Protein AF-A0A3D5DJJ3-F1 (afdb_monomer)

pLDDT: mean 70.15, std 22.78, range [29.28, 95.25]

Foldseek 3Di:
DDPPVPVVVVQVVQVVQLKHWDKDDDVPPGIFIDIGGDPDGPDHDPDDPDARDPVRCVVNVCVPPDDDDDDDDDDDDDDDPPDPDDDDDPDPPPDDDDDDDD

Sequence (102 aa):
GGTGLGLAIALEDARLHRGWLQAWGERGKGSVFRLTLPRTVGQELAGSPLPLGPDEVEIAAGGDEAAGPDGAGRAGAGQYAGAAGAPALPGAGSGMQGGHDG

Secondary structure (DSSP, 8-state):
---SHHHHHHHHHHHHTT-EEEEEEETTTEEEEEEE--SSTTPPP---SS-SSHHHHHHHHTTSS--------------------PPPPPP-----------

Radius of gyration: 20.25 Å; Cα contacts (8 Å, |Δi|>4): 70; chains: 1; bounding box: 67×51×41 Å

Mean predicted aligned error: 16.01 Å

Structure (mmCIF, N/CA/C/O backbone):
data_AF-A0A3D5DJJ3-F1
#
_entry.id   AF-A0A3D5DJJ3-F1
#
loop_
_atom_site.group_PDB
_atom_site.id
_atom_site.type_symbol
_atom_site.label_atom_id
_atom_site.label_alt_id
_atom_site.label_comp_id
_atom_site.label_asym_id
_atom_site.label_entity_id
_atom_site.label_seq_id
_atom_site.pdbx_PDB_ins_code
_atom_site.Cartn_x
_atom_site.Cartn_y
_atom_site.Cartn_z
_atom_site.occupancy
_atom_site.B_iso_or_equiv
_atom_site.auth_seq_id
_atom_site.auth_comp_id
_atom_site.auth_asym_id
_atom_site.auth_atom_id
_atom_site.pdbx_PDB_model_num
ATOM 1 N N . GLY A 1 1 ? 20.062 -5.126 -2.957 1.00 48.72 1 GLY A N 1
ATOM 2 C CA . GLY A 1 1 ? 18.685 -5.340 -3.436 1.00 48.72 1 GLY A CA 1
ATOM 3 C C . GLY A 1 1 ? 17.802 -5.503 -2.222 1.00 48.72 1 GLY A C 1
ATOM 4 O O . GLY A 1 1 ? 18.212 -6.226 -1.325 1.00 48.72 1 GLY A O 1
ATOM 5 N N . GLY A 1 2 ? 16.682 -4.784 -2.130 1.00 72.81 2 GLY A N 1
ATOM 6 C CA . GLY A 1 2 ? 15.785 -4.895 -0.978 1.00 72.81 2 GLY A CA 1
ATOM 7 C C . GLY A 1 2 ? 15.277 -6.328 -0.805 1.00 72.81 2 GLY A C 1
ATOM 8 O O . GLY A 1 2 ? 14.999 -7.009 -1.785 1.00 72.81 2 GLY A O 1
ATOM 9 N N . THR A 1 3 ? 15.149 -6.779 0.437 1.00 81.31 3 THR A N 1
ATOM 10 C CA . THR A 1 3 ? 14.725 -8.140 0.812 1.00 81.31 3 THR A CA 1
ATOM 11 C C . THR A 1 3 ? 13.254 -8.445 0.502 1.00 81.31 3 THR A C 1
ATOM 13 O O . THR A 1 3 ? 12.768 -9.518 0.835 1.00 81.31 3 THR A O 1
ATOM 16 N N . GLY A 1 4 ? 12.514 -7.494 -0.080 1.00 81.81 4 GLY A N 1
ATOM 17 C CA . GLY A 1 4 ? 11.072 -7.606 -0.312 1.00 81.81 4 GLY A CA 1
ATOM 18 C C . GLY A 1 4 ? 10.212 -7.458 0.950 1.00 81.81 4 GLY A C 1
ATOM 19 O O . GLY A 1 4 ? 8.991 -7.469 0.851 1.00 81.81 4 GLY A O 1
ATOM 20 N N . LEU A 1 5 ? 10.820 -7.263 2.127 1.00 89.81 5 LEU A N 1
ATOM 21 C CA . LEU A 1 5 ? 10.098 -7.202 3.403 1.00 89.81 5 LEU A CA 1
ATOM 22 C C . LEU A 1 5 ? 9.235 -5.946 3.567 1.00 89.81 5 LEU A C 1
ATOM 24 O O . LEU A 1 5 ? 8.196 -6.012 4.211 1.00 89.81 5 LEU A O 1
ATOM 28 N N . GLY A 1 6 ? 9.629 -4.812 2.981 1.00 90.12 6 GLY A N 1
ATOM 29 C CA . GLY A 1 6 ? 8.952 -3.531 3.222 1.00 90.12 6 GLY A CA 1
ATOM 30 C C . GLY A 1 6 ? 7.461 -3.543 2.872 1.00 90.12 6 GLY A C 1
ATOM 31 O O . GLY A 1 6 ? 6.650 -3.026 3.634 1.00 90.12 6 GLY A O 1
ATOM 32 N N . LEU A 1 7 ? 7.084 -4.191 1.765 1.00 91.62 7 LEU A N 1
ATOM 33 C CA . LEU A 1 7 ? 5.678 -4.287 1.369 1.00 91.62 7 LEU A CA 1
ATOM 34 C C . LEU A 1 7 ? 4.896 -5.267 2.254 1.00 91.62 7 LEU A C 1
ATOM 36 O O . LEU A 1 7 ? 3.732 -5.023 2.556 1.00 91.62 7 LEU A O 1
ATOM 40 N N . ALA A 1 8 ? 5.537 -6.353 2.691 1.00 90.56 8 ALA A N 1
ATOM 41 C CA . ALA A 1 8 ? 4.918 -7.325 3.586 1.00 90.56 8 ALA A CA 1
ATOM 42 C C . ALA A 1 8 ? 4.627 -6.718 4.968 1.00 90.56 8 ALA A C 1
ATOM 44 O O . ALA A 1 8 ? 3.554 -6.954 5.514 1.00 90.56 8 ALA A O 1
ATOM 45 N N . ILE A 1 9 ? 5.540 -5.893 5.491 1.00 92.75 9 ILE A N 1
ATOM 46 C CA . ILE A 1 9 ? 5.344 -5.157 6.751 1.00 92.75 9 ILE A CA 1
ATOM 47 C C . ILE A 1 9 ? 4.191 -4.160 6.602 1.00 92.75 9 ILE A C 1
ATOM 49 O O . ILE A 1 9 ? 3.248 -4.196 7.382 1.00 92.75 9 ILE A O 1
ATOM 53 N N . ALA A 1 10 ? 4.205 -3.340 5.546 1.00 93.44 10 ALA A N 1
ATOM 54 C CA . ALA A 1 10 ? 3.149 -2.356 5.308 1.00 93.44 10 ALA A CA 1
ATOM 55 C C . ALA A 1 10 ? 1.756 -2.996 5.136 1.00 93.44 10 ALA A C 1
ATOM 57 O O . ALA A 1 10 ? 0.747 -2.417 5.541 1.00 93.44 10 ALA A O 1
ATOM 58 N N . LEU A 1 11 ? 1.688 -4.191 4.538 1.00 93.00 11 LEU A N 1
ATOM 59 C CA . LEU A 1 11 ? 0.444 -4.948 4.412 1.00 93.00 11 LEU A CA 1
ATOM 60 C C . LEU A 1 11 ? -0.077 -5.415 5.775 1.00 93.00 11 LEU A C 1
ATOM 62 O O . LEU A 1 11 ? -1.284 -5.359 6.015 1.00 93.00 11 LEU A O 1
ATOM 66 N N . GLU A 1 12 ? 0.810 -5.881 6.650 1.00 95.25 12 GLU A N 1
ATOM 67 C CA . GLU A 1 12 ? 0.428 -6.331 7.987 1.00 95.25 12 GLU A CA 1
ATOM 68 C C . GLU A 1 12 ? -0.039 -5.165 8.859 1.00 95.25 12 GLU A C 1
ATOM 70 O O . GLU A 1 12 ? -1.103 -5.249 9.474 1.00 95.25 12 GLU A O 1
ATOM 75 N N . ASP A 1 13 ? 0.672 -4.037 8.814 1.00 94.12 13 ASP A N 1
ATOM 76 C CA . ASP A 1 13 ? 0.270 -2.813 9.508 1.00 94.12 13 ASP A CA 1
ATOM 77 C C . ASP A 1 13 ? -1.134 -2.374 9.063 1.00 94.12 13 ASP A C 1
ATOM 79 O O . ASP A 1 13 ? -2.013 -2.126 9.891 1.00 94.12 13 ASP A O 1
ATOM 83 N N . ALA A 1 14 ? -1.401 -2.364 7.751 1.00 94.19 14 ALA A N 1
ATOM 84 C CA . ALA A 1 14 ? -2.726 -2.037 7.228 1.00 94.19 14 ALA A CA 1
ATOM 85 C C . ALA A 1 14 ? -3.812 -2.974 7.787 1.00 94.19 14 ALA A C 1
ATOM 87 O O . ALA A 1 14 ? -4.860 -2.501 8.229 1.00 94.19 14 ALA A O 1
ATOM 88 N N . ARG A 1 15 ? -3.557 -4.288 7.836 1.00 91.56 15 ARG A N 1
ATOM 89 C CA . ARG A 1 15 ? -4.510 -5.284 8.360 1.00 91.56 15 ARG A CA 1
ATOM 90 C C . ARG A 1 15 ? -4.795 -5.105 9.845 1.00 91.56 15 ARG A C 1
ATOM 92 O O . ARG A 1 15 ? -5.962 -5.172 10.240 1.00 91.56 15 ARG A O 1
ATOM 99 N N . LEU A 1 16 ? -3.767 -4.841 10.653 1.00 94.12 16 LEU A N 1
ATOM 100 C CA . LEU A 1 16 ? -3.924 -4.549 12.083 1.00 94.12 16 LEU A CA 1
ATOM 101 C C . LEU A 1 16 ? -4.846 -3.344 12.309 1.00 94.12 16 LEU A C 1
ATOM 103 O O . LEU A 1 16 ? -5.646 -3.334 13.245 1.00 94.12 16 LEU A O 1
ATOM 107 N N . HIS A 1 17 ? -4.811 -2.371 11.399 1.00 93.25 17 HIS A N 1
ATOM 108 C CA . HIS A 1 17 ? -5.676 -1.193 11.418 1.00 93.25 17 HIS A CA 1
ATOM 109 C C . HIS A 1 17 ? -7.051 -1.384 10.754 1.00 93.25 17 HIS A C 1
ATOM 111 O O . HIS A 1 17 ? -7.774 -0.403 10.583 1.00 93.25 17 HIS A O 1
ATOM 117 N N . ARG A 1 18 ? -7.446 -2.618 10.397 1.00 92.94 18 ARG A N 1
ATOM 118 C CA . ARG A 1 18 ? -8.672 -2.918 9.618 1.00 92.94 18 ARG A CA 1
ATOM 119 C C . ARG A 1 18 ? -8.700 -2.235 8.244 1.00 92.94 18 ARG A C 1
ATOM 121 O O . ARG A 1 18 ? -9.761 -2.002 7.673 1.00 92.94 18 ARG A O 1
ATOM 128 N N . GLY A 1 19 ? -7.522 -1.916 7.728 1.00 94.00 19 GLY A N 1
ATOM 129 C CA . GLY A 1 19 ? -7.297 -1.325 6.424 1.00 94.00 19 GLY A CA 1
ATOM 130 C C . GLY A 1 19 ? -6.861 -2.332 5.369 1.00 94.00 19 GLY A C 1
ATOM 131 O O . GLY A 1 19 ? -6.610 -3.506 5.648 1.00 94.00 19 GLY A O 1
ATOM 132 N N . TRP A 1 20 ? -6.738 -1.842 4.139 1.00 93.00 20 TRP A N 1
ATOM 133 C CA . TRP A 1 20 ? -6.310 -2.610 2.972 1.00 93.00 20 TRP A CA 1
ATOM 134 C C . TRP A 1 20 ? -5.124 -1.933 2.294 1.00 93.00 20 TRP A C 1
ATOM 136 O O . TRP A 1 20 ? -5.127 -0.716 2.112 1.00 93.00 20 TRP A O 1
ATOM 146 N N . LEU A 1 21 ? -4.148 -2.730 1.861 1.00 94.75 21 LEU A N 1
ATO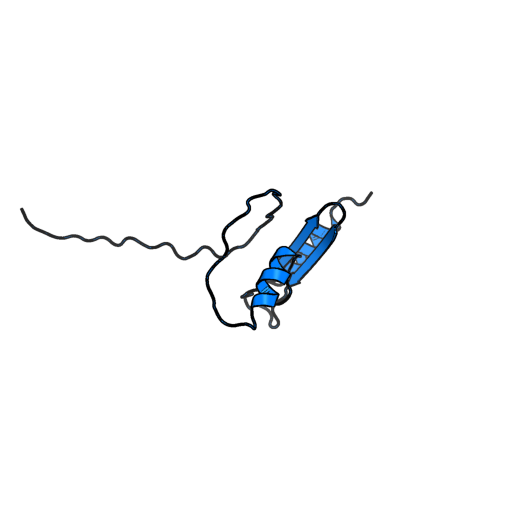M 147 C CA . LEU A 1 21 ? -3.071 -2.298 0.977 1.00 94.75 21 LEU A CA 1
ATOM 148 C C . LEU A 1 21 ? -3.139 -3.114 -0.312 1.00 94.75 21 LEU A C 1
ATOM 150 O O . LEU A 1 21 ? -3.084 -4.342 -0.281 1.00 94.75 21 LEU A O 1
ATOM 154 N N . GLN A 1 22 ? -3.271 -2.426 -1.439 1.00 92.88 22 GLN A N 1
ATOM 155 C CA . GLN A 1 22 ? -3.387 -3.023 -2.765 1.00 92.88 22 GLN A CA 1
ATOM 156 C C . GLN A 1 22 ? -2.290 -2.488 -3.675 1.00 92.88 22 GLN A C 1
ATOM 158 O O . GLN A 1 22 ? -1.803 -1.372 -3.487 1.00 92.88 22 GLN A O 1
ATOM 163 N N . ALA A 1 23 ? -1.916 -3.286 -4.668 1.00 92.44 23 ALA A N 1
ATOM 164 C CA . ALA A 1 23 ? -0.899 -2.929 -5.638 1.00 92.44 23 ALA A CA 1
ATOM 165 C C . ALA A 1 23 ? -1.378 -3.267 -7.048 1.00 92.44 23 ALA A C 1
ATOM 167 O O . ALA A 1 23 ? -1.968 -4.323 -7.275 1.00 92.44 23 ALA A O 1
ATOM 168 N N . TRP A 1 24 ? -1.077 -2.380 -7.985 1.00 93.06 24 TRP A N 1
ATOM 169 C CA . TRP A 1 24 ? -1.197 -2.603 -9.418 1.00 93.06 24 TRP A CA 1
ATOM 170 C C . TRP A 1 24 ? 0.125 -2.231 -10.076 1.00 93.06 24 TRP A C 1
ATOM 172 O O . TRP A 1 24 ? 0.858 -1.364 -9.596 1.00 93.06 24 TRP A O 1
ATOM 182 N N . GLY A 1 25 ? 0.455 -2.885 -11.179 1.00 91.75 25 GLY A N 1
ATOM 183 C CA . GLY A 1 25 ? 1.622 -2.512 -11.953 1.00 91.75 25 GLY A CA 1
ATOM 184 C C . GLY A 1 25 ? 1.650 -3.196 -13.301 1.00 91.75 25 GLY A C 1
ATOM 185 O O . GLY A 1 25 ? 1.225 -4.339 -13.449 1.00 91.75 25 GLY A O 1
ATOM 186 N N . GLU A 1 26 ? 2.209 -2.489 -14.271 1.00 92.69 26 GLU A N 1
ATOM 187 C CA . GLU A 1 26 ? 2.397 -2.984 -15.624 1.00 92.69 26 GLU A CA 1
ATOM 188 C C . GLU A 1 26 ? 3.750 -2.500 -16.149 1.00 92.69 26 GLU A C 1
ATOM 190 O O . GLU A 1 26 ? 4.176 -1.358 -15.925 1.00 92.69 26 GLU A O 1
ATOM 195 N N . ARG A 1 27 ? 4.462 -3.383 -16.857 1.00 93.00 27 ARG A N 1
ATOM 196 C CA . ARG A 1 27 ? 5.755 -3.036 -17.452 1.00 93.00 27 ARG A CA 1
ATOM 197 C C . ARG A 1 27 ? 5.589 -1.853 -18.402 1.00 93.00 27 ARG A C 1
ATOM 199 O O . ARG A 1 27 ? 4.739 -1.872 -19.279 1.00 93.00 27 ARG A O 1
ATOM 206 N N . GLY A 1 28 ? 6.421 -0.830 -18.230 1.00 93.00 28 GLY A N 1
ATOM 207 C CA . GLY A 1 28 ? 6.360 0.389 -19.038 1.00 93.00 28 GLY A CA 1
ATOM 208 C C . GLY A 1 28 ? 5.290 1.404 -18.613 1.00 93.00 28 GLY A C 1
ATOM 209 O O . GLY A 1 28 ? 5.379 2.542 -19.055 1.00 93.00 28 GLY A O 1
ATOM 210 N N . LYS A 1 29 ? 4.344 1.050 -17.725 1.00 90.56 29 LYS A N 1
ATOM 211 C CA . LYS A 1 29 ? 3.354 1.990 -17.152 1.00 90.56 29 LYS A CA 1
ATOM 212 C C . LYS A 1 29 ? 3.600 2.320 -15.677 1.00 90.56 29 LYS A C 1
ATOM 214 O O . LYS A 1 29 ? 3.059 3.294 -15.168 1.00 90.56 29 LYS A O 1
ATOM 219 N N . GLY A 1 30 ? 4.441 1.537 -15.002 1.00 93.31 30 GLY A N 1
ATOM 220 C CA . GLY A 1 30 ? 4.844 1.778 -13.619 1.00 93.31 30 GLY A CA 1
ATOM 221 C C . GLY A 1 30 ? 4.069 0.92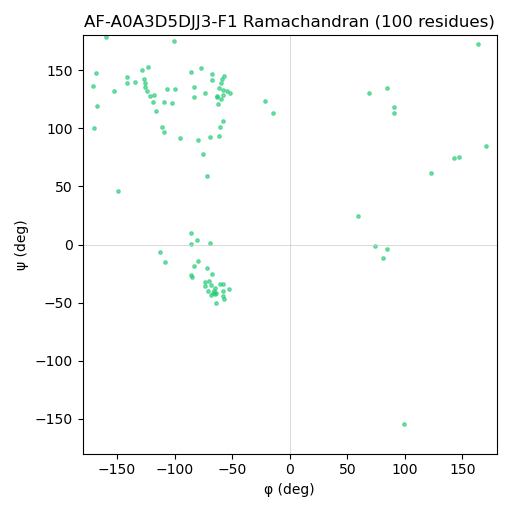7 -12.620 1.00 93.31 30 GLY A C 1
ATOM 222 O O . GLY A 1 30 ? 3.625 -0.179 -12.929 1.00 93.31 30 GLY A O 1
ATOM 223 N N . SER A 1 31 ? 3.973 1.410 -11.384 1.00 92.69 31 SER A N 1
ATOM 224 C CA . SER A 1 31 ? 3.292 0.719 -10.288 1.00 92.69 31 SER A CA 1
ATOM 225 C C . SER A 1 31 ? 2.539 1.719 -9.421 1.00 92.69 31 SER A C 1
ATOM 227 O O . SER A 1 31 ? 3.014 2.831 -9.201 1.00 92.69 31 SER A O 1
ATOM 229 N N . VAL A 1 32 ? 1.380 1.304 -8.920 1.00 93.75 32 VAL A N 1
ATOM 230 C CA . VAL A 1 32 ? 0.499 2.077 -8.045 1.00 93.75 32 VAL A CA 1
ATOM 231 C C . VAL A 1 32 ? 0.236 1.257 -6.789 1.00 93.75 32 VAL A C 1
ATOM 233 O O . VAL A 1 32 ? -0.040 0.061 -6.866 1.00 93.75 32 VAL A O 1
ATOM 236 N N . PHE A 1 33 ? 0.311 1.906 -5.629 1.00 93.19 33 PHE A N 1
ATOM 237 C CA . PHE A 1 33 ? -0.024 1.310 -4.339 1.00 93.19 33 PHE A CA 1
ATOM 238 C C . PHE A 1 33 ? -1.146 2.121 -3.695 1.00 93.19 33 PHE A C 1
ATOM 240 O O . PHE A 1 33 ? -1.035 3.340 -3.571 1.00 93.19 33 PHE A O 1
ATOM 247 N N . ARG A 1 34 ? -2.218 1.446 -3.277 1.00 94.88 34 ARG A 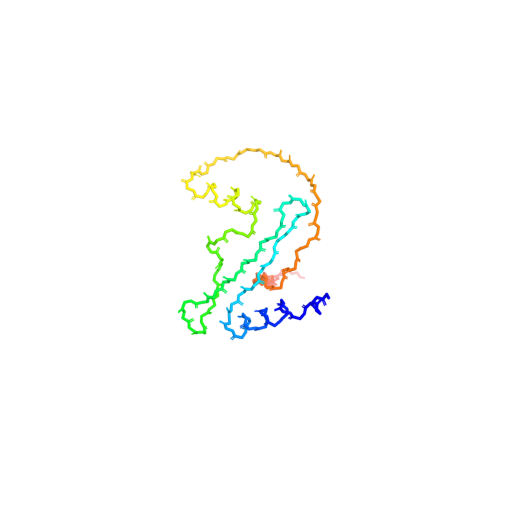N 1
ATOM 248 C CA . ARG A 1 34 ? -3.396 2.059 -2.651 1.00 94.88 34 ARG A CA 1
ATOM 249 C C . ARG A 1 34 ? -3.536 1.558 -1.222 1.00 94.88 34 ARG A C 1
ATOM 251 O O . ARG A 1 34 ? -3.797 0.376 -1.012 1.00 94.88 34 ARG A O 1
ATOM 258 N N . LEU A 1 35 ? -3.391 2.463 -0.258 1.00 94.62 35 LEU A N 1
ATOM 259 C CA . LEU A 1 35 ? -3.665 2.214 1.157 1.00 94.62 35 LEU A CA 1
ATOM 260 C C . LEU A 1 35 ? -5.019 2.829 1.520 1.00 94.62 35 LEU A C 1
ATOM 262 O O . LEU A 1 35 ? -5.216 4.031 1.365 1.00 94.62 35 LEU A O 1
ATOM 266 N N . THR A 1 36 ? -5.941 2.009 2.015 1.00 94.31 36 THR A N 1
ATOM 267 C CA . THR A 1 36 ? -7.255 2.449 2.500 1.00 94.31 36 THR A CA 1
ATOM 268 C C . THR A 1 36 ? -7.362 2.121 3.981 1.00 94.31 36 THR A C 1
ATOM 270 O O . THR A 1 36 ? -7.114 0.982 4.368 1.00 94.31 36 THR A O 1
ATOM 273 N N . LEU A 1 37 ? -7.726 3.105 4.805 1.00 93.50 37 L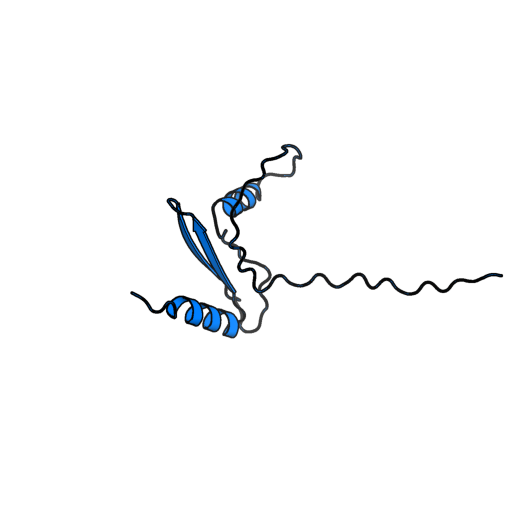EU A N 1
ATOM 274 C CA . LEU A 1 37 ? -7.888 2.950 6.251 1.00 93.50 37 LEU A CA 1
ATOM 275 C C . LEU A 1 37 ? -9.279 3.436 6.681 1.00 93.50 37 LEU A C 1
ATOM 277 O O . LEU A 1 37 ? -9.756 4.446 6.152 1.00 93.50 37 LEU A O 1
ATOM 281 N N . PRO A 1 38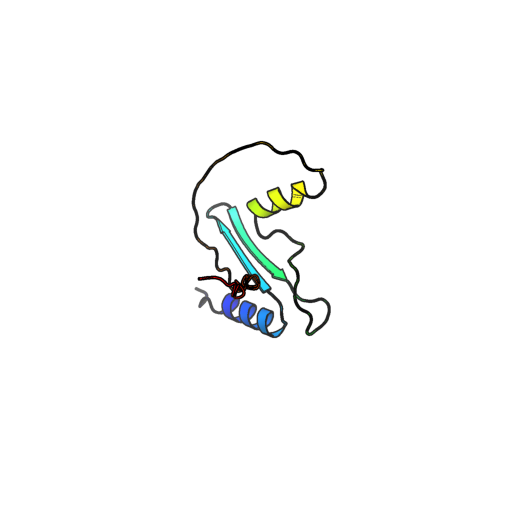 ? -9.931 2.767 7.647 1.00 92.56 38 PRO A N 1
ATOM 282 C CA . PRO A 1 38 ? -11.146 3.285 8.258 1.00 92.56 38 PRO A CA 1
ATOM 283 C C . PRO A 1 38 ? -10.889 4.639 8.922 1.00 92.56 38 PRO A C 1
ATOM 285 O O . PRO A 1 38 ? -9.888 4.831 9.611 1.00 92.56 38 PRO A O 1
ATOM 288 N N . ARG A 1 39 ? -11.829 5.577 8.771 1.00 92.12 39 ARG A N 1
ATOM 289 C CA . ARG A 1 39 ? -11.758 6.883 9.457 1.00 92.12 39 ARG A CA 1
ATOM 290 C C . ARG A 1 39 ? -11.917 6.753 10.974 1.00 92.12 39 ARG A C 1
ATOM 292 O O . ARG A 1 39 ? -11.443 7.609 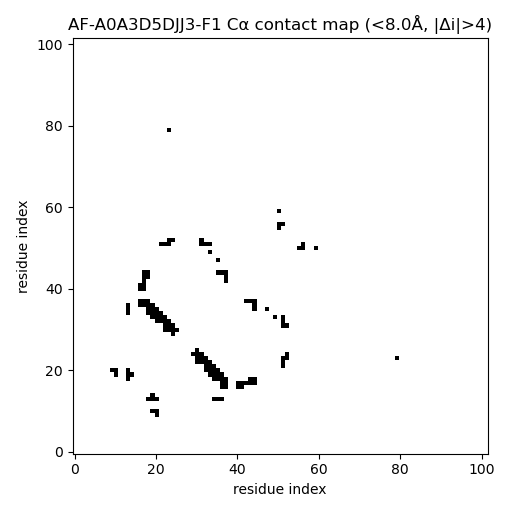11.715 1.00 92.12 39 ARG A O 1
ATOM 299 N N . THR A 1 40 ? -12.589 5.695 11.420 1.00 92.75 40 THR A N 1
ATOM 300 C CA . THR A 1 40 ? -12.828 5.381 12.828 1.00 92.75 40 THR A CA 1
ATOM 301 C C . THR A 1 40 ? -12.299 3.986 13.127 1.00 92.75 40 THR A C 1
ATOM 303 O O . THR A 1 40 ? -12.581 3.036 12.398 1.00 92.75 40 THR A O 1
ATOM 306 N N . VAL A 1 41 ? -11.537 3.864 14.214 1.00 88.38 41 VAL A N 1
ATOM 307 C CA . VAL A 1 41 ? -10.920 2.600 14.627 1.00 88.38 41 VAL A CA 1
ATOM 308 C C . VAL A 1 41 ? -11.987 1.528 14.839 1.00 88.38 41 VAL A C 1
ATOM 310 O O . VAL A 1 41 ? -12.996 1.763 15.498 1.00 88.38 41 VAL A O 1
ATOM 313 N N . GLY A 1 42 ? -11.739 0.341 14.287 1.00 83.50 42 GLY A N 1
ATOM 314 C CA . GLY A 1 42 ? -12.626 -0.813 14.425 1.00 83.50 42 GLY A CA 1
ATOM 315 C C . GLY A 1 42 ? -13.784 -0.855 13.429 1.00 83.50 42 GLY A C 1
ATOM 316 O O . GLY A 1 42 ? -14.502 -1.850 13.418 1.00 83.50 42 GLY A O 1
ATOM 317 N N . GLN A 1 43 ? -13.958 0.164 12.580 1.00 90.94 43 GLN A N 1
ATOM 318 C CA . GLN A 1 43 ? -14.911 0.085 11.474 1.00 90.94 43 GLN A CA 1
ATOM 319 C C . GLN A 1 43 ? -14.375 -0.741 10.306 1.00 90.94 43 GLN A C 1
ATOM 321 O O . GLN A 1 43 ? -13.168 -0.820 10.078 1.00 90.94 43 GLN A O 1
ATOM 326 N N . GLU A 1 44 ? -15.302 -1.343 9.567 1.00 88.12 44 GLU A N 1
ATOM 327 C CA . GLU A 1 44 ? -15.009 -2.071 8.339 1.00 88.12 44 GLU A CA 1
ATOM 328 C C . GLU A 1 44 ? -14.978 -1.119 7.138 1.00 88.12 44 GLU A C 1
ATOM 330 O O . GLU A 1 44 ? -15.684 -0.108 7.095 1.00 88.12 44 GLU A O 1
ATOM 335 N N . LEU A 1 45 ? -14.139 -1.438 6.158 1.00 88.19 45 LEU A N 1
ATOM 336 C CA . LEU A 1 45 ? -14.071 -0.710 4.901 1.00 88.19 45 LEU A CA 1
ATOM 337 C C . LEU A 1 45 ? -15.153 -1.200 3.936 1.00 88.19 45 LEU A C 1
ATOM 339 O O . LEU A 1 45 ? -15.220 -2.382 3.623 1.00 88.19 45 LEU A O 1
ATOM 343 N N . ALA A 1 46 ? -15.950 -0.271 3.406 1.00 85.75 46 ALA A N 1
ATOM 344 C CA . ALA A 1 46 ? -16.928 -0.562 2.355 1.00 85.75 46 ALA A CA 1
ATOM 345 C C . ALA A 1 46 ? -16.313 -0.572 0.942 1.00 85.75 46 ALA A C 1
ATOM 347 O O . ALA A 1 46 ? -16.905 -1.091 0.002 1.00 85.75 46 ALA A O 1
ATOM 348 N N . GLY A 1 47 ? -15.136 0.030 0.774 1.00 86.19 47 GLY A N 1
ATOM 349 C CA . GLY A 1 47 ? -14.513 0.251 -0.524 1.00 86.19 47 GLY A CA 1
ATOM 350 C C . GLY A 1 47 ? -13.409 1.296 -0.438 1.00 86.19 47 GLY A C 1
ATOM 351 O O . GLY A 1 47 ? -13.235 1.945 0.598 1.00 86.19 47 GLY A O 1
ATOM 352 N N . SER A 1 48 ? -12.670 1.470 -1.533 1.00 85.62 48 SER A N 1
ATOM 353 C CA . SER A 1 48 ? -11.718 2.570 -1.669 1.00 85.62 48 SER A CA 1
ATOM 354 C C . SER A 1 48 ? -12.267 3.627 -2.627 1.00 85.62 48 SER A C 1
ATOM 356 O O . SER A 1 48 ? -12.743 3.260 -3.698 1.00 85.62 48 SER A O 1
ATOM 358 N N . PRO A 1 49 ? -12.192 4.923 -2.283 1.00 84.88 49 PRO A N 1
ATOM 359 C CA . PRO A 1 49 ? -12.650 5.996 -3.162 1.00 84.88 49 PRO A CA 1
ATOM 360 C C . PRO A 1 49 ? -11.648 6.343 -4.273 1.00 84.88 49 PRO A C 1
ATOM 362 O O . PRO A 1 49 ? -11.994 7.069 -5.197 1.00 84.88 49 PRO A O 1
ATOM 365 N N . LEU A 1 50 ? -10.397 5.885 -4.172 1.00 86.62 50 LEU A N 1
ATOM 366 C CA . LEU A 1 50 ? -9.362 6.153 -5.169 1.00 86.62 50 LEU A CA 1
ATOM 367 C C . LEU A 1 50 ? -9.219 4.942 -6.080 1.00 86.62 50 LEU A C 1
ATOM 369 O O . LEU A 1 50 ? -9.095 3.851 -5.542 1.00 86.62 50 LEU A O 1
ATOM 373 N N . PRO A 1 51 ? -9.164 5.081 -7.406 1.00 87.94 51 PRO A N 1
ATOM 374 C CA . PRO A 1 51 ? -8.921 3.953 -8.300 1.00 87.94 51 PRO A CA 1
ATOM 375 C C . PRO A 1 51 ? -7.495 3.404 -8.128 1.00 87.94 51 PRO A C 1
ATOM 377 O O . PRO A 1 51 ? -6.559 4.147 -7.830 1.00 87.94 51 PRO A O 1
ATOM 380 N N . LEU A 1 52 ? -7.321 2.092 -8.290 1.00 88.31 52 LEU A N 1
ATOM 381 C CA . LEU A 1 52 ? -6.031 1.415 -8.140 1.00 88.31 52 LEU A CA 1
ATOM 382 C C . LEU A 1 52 ? -5.186 1.457 -9.421 1.00 88.31 52 LEU A C 1
ATOM 384 O O . LEU A 1 52 ? -3.961 1.408 -9.340 1.00 88.31 52 LEU A O 1
ATOM 388 N N . GLY A 1 53 ? -5.812 1.542 -10.595 1.00 88.38 53 GLY A N 1
ATOM 389 C CA . GLY A 1 53 ? -5.112 1.515 -11.877 1.00 88.38 53 GLY A CA 1
ATOM 390 C C . GLY A 1 53 ? -5.924 2.103 -13.035 1.00 88.38 53 GLY A C 1
ATOM 391 O O . GLY A 1 53 ? -7.068 2.512 -12.828 1.00 88.38 53 GLY A O 1
ATOM 392 N N . PRO A 1 54 ? -5.335 2.135 -14.246 1.00 78.75 54 PRO A N 1
ATOM 393 C CA . PRO A 1 54 ? -5.940 2.671 -15.468 1.00 78.75 54 PRO A CA 1
ATOM 394 C C . PRO A 1 54 ? -7.326 2.084 -15.773 1.00 78.75 54 PRO A C 1
ATOM 396 O O . PRO A 1 54 ? -8.232 2.801 -16.179 1.00 78.75 54 PRO A O 1
ATOM 399 N N . ASP A 1 55 ? -7.514 0.790 -15.522 1.00 77.94 55 ASP A N 1
ATOM 400 C CA . ASP A 1 55 ? -8.798 0.127 -15.760 1.00 77.94 55 ASP A CA 1
ATOM 401 C C . ASP A 1 55 ? -9.880 0.618 -14.783 1.00 77.94 55 ASP A C 1
ATOM 403 O O . ASP A 1 55 ? -11.039 0.756 -15.144 1.00 77.94 55 ASP A O 1
ATOM 407 N N . GLU A 1 56 ? -9.516 0.937 -13.537 1.00 77.50 56 GLU A N 1
ATOM 408 C CA . GLU A 1 56 ? -10.474 1.385 -12.518 1.00 77.50 56 GLU A CA 1
ATOM 409 C C . GLU A 1 56 ? -10.730 2.898 -12.594 1.00 77.50 56 GLU A C 1
ATOM 411 O O . GLU A 1 56 ? -11.819 3.333 -12.229 1.00 77.50 56 GLU A O 1
ATOM 416 N N . VAL A 1 57 ? -9.782 3.708 -13.101 1.00 72.81 57 VAL A N 1
ATOM 417 C CA . VAL A 1 57 ? -10.066 5.124 -13.429 1.00 72.81 57 VAL A CA 1
ATOM 418 C C . VAL A 1 57 ? -11.082 5.223 -14.561 1.00 72.81 57 VAL A C 1
ATOM 420 O O . VAL A 1 57 ? -11.931 6.101 -14.495 1.00 72.81 57 VAL A O 1
ATOM 423 N N . GLU A 1 58 ? -11.037 4.333 -15.558 1.00 66.25 58 GLU A N 1
ATOM 424 C CA . GLU A 1 58 ? -12.008 4.326 -16.661 1.00 66.25 58 GLU A CA 1
ATOM 425 C C . GLU A 1 58 ? -13.422 4.015 -16.144 1.00 66.25 58 GLU A C 1
ATOM 427 O O . GLU A 1 58 ? -14.376 4.711 -16.485 1.00 66.25 58 GLU A O 1
ATOM 432 N N . ILE A 1 59 ? -13.547 3.053 -15.222 1.00 61.41 59 ILE A N 1
ATOM 433 C CA . ILE A 1 59 ? -14.824 2.699 -14.582 1.00 61.41 59 ILE A CA 1
ATOM 434 C C . ILE A 1 59 ? -15.302 3.786 -13.602 1.00 61.41 59 ILE A C 1
ATOM 436 O O . ILE A 1 59 ? -16.493 4.085 -13.547 1.00 61.41 59 ILE A O 1
ATOM 440 N N . ALA A 1 60 ? -14.398 4.397 -12.828 1.00 60.12 60 ALA A N 1
ATOM 441 C CA . ALA A 1 60 ? -14.743 5.445 -11.864 1.00 60.12 60 ALA A CA 1
ATOM 442 C C . ALA A 1 60 ? -15.088 6.786 -12.536 1.00 60.12 60 ALA A C 1
ATOM 444 O O . ALA A 1 60 ? -15.931 7.523 -12.028 1.00 60.12 60 ALA A O 1
ATOM 445 N N . ALA A 1 61 ? -14.467 7.099 -13.679 1.00 56.03 61 ALA A N 1
ATOM 446 C CA . ALA A 1 61 ? -14.755 8.299 -14.464 1.00 56.03 61 ALA A CA 1
ATOM 447 C C . ALA A 1 61 ? -16.109 8.230 -15.190 1.00 56.03 61 ALA A C 1
ATOM 449 O O . ALA A 1 61 ? -16.666 9.272 -15.511 1.00 56.03 61 ALA A O 1
ATOM 450 N N . GLY A 1 62 ? -16.670 7.033 -15.395 1.00 51.19 62 GLY A N 1
ATOM 451 C CA . GLY A 1 62 ? -18.045 6.846 -15.877 1.00 51.19 62 GLY A CA 1
ATOM 452 C C . GLY A 1 62 ? -19.123 6.979 -14.791 1.00 51.19 62 GLY A C 1
ATOM 453 O O . GLY A 1 62 ? -20.292 6.735 -15.060 1.00 51.19 62 GLY A O 1
ATOM 454 N N . GLY A 1 63 ? -18.748 7.318 -13.551 1.00 45.41 63 GLY A N 1
ATOM 455 C CA . GLY A 1 63 ? -19.644 7.353 -12.390 1.00 45.41 63 GLY A CA 1
ATOM 456 C C . GLY A 1 63 ? -20.432 8.651 -12.177 1.00 45.41 63 GLY A C 1
ATOM 457 O O . GLY A 1 63 ? -21.186 8.718 -11.205 1.00 45.41 63 GLY A O 1
ATOM 458 N N . ASP A 1 64 ? -20.277 9.664 -13.038 1.00 51.88 64 ASP A N 1
ATOM 459 C CA . ASP A 1 64 ? -21.115 10.877 -13.030 1.00 51.88 64 ASP A CA 1
ATOM 460 C C . ASP A 1 64 ? -22.032 11.028 -14.262 1.00 51.88 64 ASP A C 1
ATOM 462 O O . ASP A 1 64 ? -22.937 11.861 -14.241 1.00 51.88 64 ASP A O 1
ATOM 466 N N . GLU A 1 65 ? -21.912 10.160 -15.274 1.00 43.31 65 GLU A N 1
ATOM 467 C CA . GLU A 1 65 ? -22.790 10.165 -16.450 1.00 43.31 65 GLU A CA 1
ATOM 468 C C . GLU A 1 65 ? -23.737 8.952 -16.443 1.00 43.31 65 GLU A C 1
ATOM 470 O O . GLU A 1 65 ? -23.338 7.794 -16.338 1.00 43.31 65 GLU A O 1
ATOM 475 N N . ALA A 1 66 ? -25.036 9.239 -16.490 1.00 40.78 66 ALA A N 1
ATOM 476 C CA . ALA A 1 66 ? -26.120 8.279 -16.367 1.00 40.78 66 ALA A CA 1
ATOM 477 C C . ALA A 1 66 ? -26.084 7.137 -17.406 1.00 40.78 66 ALA A C 1
ATOM 479 O O . ALA A 1 66 ? -25.787 7.336 -18.578 1.00 40.78 66 ALA A O 1
ATOM 480 N N . ALA A 1 67 ? -26.503 5.957 -16.941 1.00 47.25 67 ALA A N 1
ATOM 481 C CA . ALA A 1 67 ? -26.796 4.725 -17.674 1.00 47.25 67 ALA A CA 1
ATOM 482 C C . ALA A 1 67 ? -27.115 4.850 -19.186 1.00 47.25 67 ALA A C 1
ATOM 484 O O . ALA A 1 67 ? -28.135 5.423 -19.572 1.00 47.25 67 ALA A O 1
ATOM 485 N N . GLY A 1 68 ? -26.336 4.139 -20.009 1.00 30.20 68 GLY A N 1
ATOM 486 C CA . GLY A 1 68 ? -26.654 3.769 -21.395 1.00 30.20 68 GLY A CA 1
ATOM 487 C C . GLY A 1 68 ? -25.931 2.461 -21.785 1.00 30.20 68 GLY A C 1
ATOM 488 O O . GLY A 1 68 ? -24.749 2.347 -21.462 1.00 30.20 68 GLY A O 1
ATOM 489 N N . PRO A 1 69 ? -26.588 1.442 -22.387 1.00 54.03 69 PRO A N 1
ATOM 490 C CA . PRO A 1 69 ? -26.013 0.104 -22.520 1.00 54.03 69 PRO A CA 1
ATOM 491 C C . PRO A 1 69 ? -25.653 -0.269 -23.965 1.00 54.03 69 PRO A C 1
ATOM 493 O O . PRO A 1 69 ? -26.510 -0.767 -24.688 1.00 54.03 69 PRO A O 1
ATOM 496 N N . ASP A 1 70 ? -24.378 -0.188 -24.349 1.00 41.12 70 ASP A N 1
ATOM 497 C CA . ASP A 1 70 ? -23.862 -0.916 -25.516 1.00 41.12 70 ASP A CA 1
ATOM 498 C C . ASP A 1 70 ? -22.332 -0.843 -25.636 1.00 41.12 70 ASP A C 1
ATOM 500 O O . ASP A 1 70 ? -21.730 0.213 -25.485 1.00 41.12 70 ASP A O 1
ATOM 504 N N . GLY A 1 71 ? -21.692 -1.981 -25.942 1.00 31.66 71 GLY A N 1
ATOM 505 C CA . GLY A 1 71 ? -20.298 -1.989 -26.403 1.00 31.66 71 GLY A CA 1
ATOM 506 C C . GLY A 1 71 ? -19.463 -3.193 -25.983 1.00 31.66 71 GLY A C 1
ATOM 507 O O . GLY A 1 71 ? -18.613 -3.111 -25.108 1.00 31.66 71 GLY A O 1
ATOM 508 N N . ALA A 1 72 ? -19.691 -4.329 -26.632 1.00 38.88 72 ALA A N 1
ATOM 509 C CA . ALA A 1 72 ? -18.974 -5.576 -26.416 1.00 38.88 72 ALA A CA 1
ATOM 510 C C . ALA A 1 72 ? -17.457 -5.507 -26.712 1.00 38.88 72 ALA A C 1
ATOM 512 O O . ALA A 1 72 ? -17.042 -5.137 -27.806 1.00 38.88 72 ALA A O 1
ATOM 513 N N . GLY A 1 73 ? -16.672 -6.073 -25.789 1.00 34.47 73 GLY A N 1
ATOM 514 C CA . GLY A 1 73 ? -15.558 -6.970 -26.102 1.00 34.47 73 GLY A CA 1
ATOM 515 C C . GLY A 1 73 ? -14.172 -6.354 -26.311 1.00 34.47 73 GLY A C 1
ATOM 516 O O . GLY A 1 73 ? -13.905 -5.726 -27.330 1.00 34.47 73 GLY A O 1
ATOM 517 N N . ARG A 1 74 ? -13.228 -6.756 -25.449 1.00 36.50 74 ARG A N 1
ATOM 518 C CA . ARG A 1 74 ? -12.008 -7.480 -25.861 1.00 36.50 74 ARG A CA 1
ATOM 519 C C . ARG A 1 74 ? -11.282 -8.072 -24.653 1.00 36.50 74 ARG A C 1
ATOM 521 O O . ARG A 1 74 ? -10.845 -7.372 -23.752 1.00 36.50 74 ARG A O 1
ATOM 528 N N . ALA A 1 75 ? -11.169 -9.396 -24.669 1.00 41.91 75 ALA A N 1
ATOM 529 C CA . ALA A 1 75 ? -10.348 -10.176 -23.758 1.00 41.91 75 ALA A CA 1
ATOM 530 C C . ALA A 1 75 ? -8.853 -9.912 -24.006 1.00 41.91 75 ALA A C 1
ATOM 532 O O . ALA A 1 75 ? -8.432 -9.843 -25.162 1.00 41.91 75 ALA A O 1
ATOM 533 N N . GLY A 1 76 ? -8.045 -9.855 -22.942 1.00 29.28 76 GLY A N 1
ATOM 534 C CA . GLY A 1 76 ? -6.590 -9.852 -23.090 1.00 29.28 76 GLY A CA 1
ATOM 535 C C . GLY A 1 76 ? -5.772 -9.567 -21.829 1.00 29.28 76 GLY A C 1
ATOM 536 O O . GLY A 1 76 ? -5.280 -8.464 -21.678 1.00 29.28 76 GLY A O 1
ATOM 537 N N . ALA A 1 77 ? -5.531 -10.626 -21.046 1.00 36.28 77 ALA A N 1
ATOM 538 C CA . ALA A 1 77 ? -4.282 -10.921 -20.324 1.00 36.28 77 ALA A CA 1
ATOM 539 C C . ALA A 1 77 ? -3.827 -10.055 -19.125 1.00 36.28 77 ALA A C 1
ATOM 541 O O . ALA A 1 77 ? -3.604 -8.859 -19.230 1.00 36.28 77 ALA A O 1
ATOM 542 N N . GLY A 1 78 ? -3.488 -10.745 -18.024 1.00 30.98 78 GLY A N 1
ATOM 543 C CA . GLY A 1 78 ? -2.485 -10.256 -17.070 1.00 30.98 78 GLY A CA 1
ATOM 544 C C . GLY A 1 78 ? -2.789 -10.538 -15.604 1.00 30.98 78 GLY A C 1
ATOM 545 O O . GLY A 1 78 ? -3.167 -9.645 -14.860 1.00 30.98 78 GLY A O 1
ATOM 546 N N . GLN A 1 79 ? -2.617 -11.788 -15.178 1.00 44.03 79 GLN A N 1
ATOM 547 C CA . GLN A 1 79 ? -2.761 -12.226 -13.791 1.00 44.03 79 GLN A CA 1
ATOM 548 C C . GLN A 1 79 ? -1.824 -11.489 -12.812 1.00 44.03 79 GLN A C 1
ATOM 550 O O . GLN A 1 79 ? -0.667 -11.872 -12.715 1.00 44.03 79 GLN A O 1
ATOM 555 N N . TYR A 1 80 ? -2.343 -10.569 -11.989 1.00 35.59 80 TYR A N 1
ATOM 556 C CA . TYR A 1 80 ? -1.830 -10.298 -10.626 1.00 35.59 80 TYR A CA 1
ATOM 557 C C . TYR A 1 80 ? -2.964 -9.840 -9.689 1.00 35.59 80 TYR A C 1
ATOM 559 O O . TYR A 1 80 ? -2.837 -8.877 -8.939 1.00 35.59 80 TYR A O 1
ATOM 567 N N . ALA A 1 81 ? -4.109 -10.524 -9.714 1.00 41.00 81 ALA A N 1
ATOM 568 C CA . ALA A 1 81 ? -5.145 -10.313 -8.707 1.00 41.00 81 ALA A CA 1
ATOM 569 C C . ALA A 1 81 ? -4.725 -10.990 -7.390 1.00 41.00 81 ALA A C 1
ATOM 571 O O . ALA A 1 81 ? -5.192 -12.072 -7.045 1.00 41.00 81 ALA A O 1
ATOM 572 N N . GLY A 1 82 ? -3.822 -10.352 -6.643 1.00 39.66 82 GLY A N 1
ATOM 573 C CA . GLY A 1 82 ? -3.605 -10.635 -5.224 1.00 39.66 82 GLY A CA 1
ATOM 574 C C . GLY A 1 82 ? -4.775 -10.107 -4.393 1.00 39.66 82 GLY A C 1
ATOM 575 O O . GLY A 1 82 ? -4.592 -9.240 -3.544 1.00 39.66 82 GLY A O 1
ATOM 576 N N . ALA A 1 83 ? -5.989 -10.577 -4.677 1.00 44.16 83 ALA A N 1
ATOM 577 C CA . ALA A 1 83 ? -7.183 -10.245 -3.917 1.00 44.16 83 ALA A CA 1
ATOM 578 C C . ALA A 1 83 ? -7.215 -11.103 -2.647 1.00 44.16 83 ALA A C 1
ATOM 580 O O . ALA A 1 83 ? -7.760 -12.203 -2.633 1.00 44.16 83 ALA A O 1
ATOM 581 N N . ALA A 1 84 ? -6.620 -10.607 -1.565 1.00 48.03 84 ALA A N 1
ATOM 582 C CA . ALA A 1 84 ? -6.915 -11.112 -0.231 1.00 48.03 84 ALA A CA 1
ATOM 583 C C . ALA A 1 84 ? -7.991 -10.216 0.397 1.00 48.03 84 ALA A C 1
ATOM 585 O O . ALA A 1 84 ? -7.665 -9.208 1.020 1.00 48.03 84 ALA A O 1
ATOM 586 N N . GLY A 1 85 ? -9.261 -10.596 0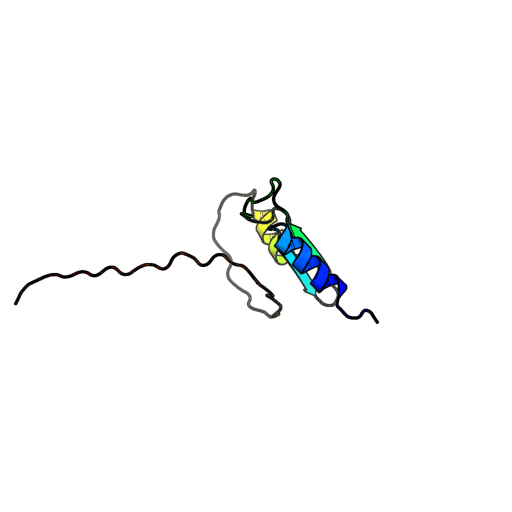.207 1.00 39.03 85 GLY A N 1
ATOM 587 C CA . GLY A 1 85 ? -10.402 -10.035 0.940 1.00 39.03 85 GLY A CA 1
ATOM 588 C C . GLY A 1 85 ? -11.497 -9.415 0.073 1.00 39.03 85 GLY A C 1
ATOM 589 O O . GLY A 1 85 ? -11.779 -8.232 0.210 1.00 39.03 85 GLY A O 1
ATOM 590 N N . ALA A 1 86 ? -12.140 -10.203 -0.792 1.00 44.88 86 ALA A N 1
ATOM 591 C CA . ALA A 1 86 ? -13.518 -9.903 -1.186 1.00 44.88 86 ALA A CA 1
ATOM 592 C C . ALA A 1 86 ? -14.453 -10.480 -0.103 1.00 44.88 86 ALA A C 1
ATOM 594 O O . ALA A 1 86 ? -14.214 -11.615 0.327 1.00 44.88 86 ALA A O 1
ATOM 595 N N . PRO A 1 87 ? -15.491 -9.761 0.363 1.00 39.88 87 PRO A N 1
ATOM 596 C CA . PRO A 1 87 ? -16.492 -10.362 1.232 1.00 39.88 87 PRO A CA 1
ATOM 597 C C . PRO A 1 87 ? -17.209 -11.477 0.462 1.00 39.88 87 PRO A C 1
ATOM 599 O O . PRO A 1 87 ? -17.682 -11.280 -0.658 1.00 39.88 87 PRO A O 1
ATOM 602 N N . ALA A 1 88 ? -17.263 -12.671 1.054 1.00 41.00 88 ALA A N 1
ATOM 603 C CA . ALA A 1 88 ? -18.085 -13.755 0.545 1.00 41.00 88 ALA A CA 1
ATOM 604 C C . ALA A 1 88 ? -19.554 -13.312 0.595 1.00 41.00 88 ALA A C 1
ATOM 606 O O . ALA A 1 88 ? -20.073 -12.986 1.663 1.00 41.00 88 ALA A O 1
ATOM 607 N N . LEU A 1 89 ? -20.218 -13.295 -0.561 1.00 47.28 89 LEU A N 1
ATOM 608 C CA . LEU A 1 89 ? -21.670 -13.163 -0.638 1.00 47.28 89 LEU A CA 1
ATOM 609 C C . LEU A 1 89 ? -22.299 -14.265 0.239 1.00 47.28 89 LEU A C 1
ATOM 611 O O . LEU A 1 89 ? -21.879 -15.423 0.126 1.00 47.28 89 LEU A O 1
ATOM 615 N N . PRO A 1 90 ? -23.270 -13.952 1.116 1.00 45.84 90 PRO A N 1
ATOM 616 C CA . PRO A 1 90 ? -23.926 -14.971 1.919 1.00 45.84 90 PRO A CA 1
ATOM 617 C C . PRO A 1 90 ? -24.601 -15.983 0.992 1.00 45.84 90 PRO A C 1
ATOM 619 O O . PRO A 1 90 ? -25.372 -15.623 0.100 1.00 45.84 90 PRO A O 1
ATOM 622 N N . GLY A 1 91 ? -24.253 -17.254 1.196 1.00 44.81 91 GLY A N 1
ATOM 623 C CA . GLY A 1 91 ? -24.770 -18.374 0.430 1.00 44.81 91 GLY A CA 1
ATOM 624 C C . GLY A 1 91 ? -26.292 -18.361 0.405 1.00 44.81 91 GLY A C 1
ATOM 625 O O . GLY A 1 91 ? -26.945 -18.258 1.444 1.00 44.81 91 GLY A O 1
ATOM 626 N N . ALA A 1 92 ? -26.848 -18.495 -0.796 1.00 49.94 92 ALA A N 1
ATOM 627 C CA . ALA A 1 92 ? -28.237 -18.860 -0.981 1.00 49.94 92 ALA A CA 1
ATOM 628 C C . ALA A 1 92 ? -28.444 -20.246 -0.352 1.00 49.94 92 ALA A C 1
ATOM 630 O O . ALA A 1 92 ? -28.180 -21.280 -0.967 1.00 49.94 92 ALA A O 1
ATOM 631 N N . GLY A 1 93 ? -28.869 -20.259 0.911 1.00 44.75 93 GLY A N 1
ATO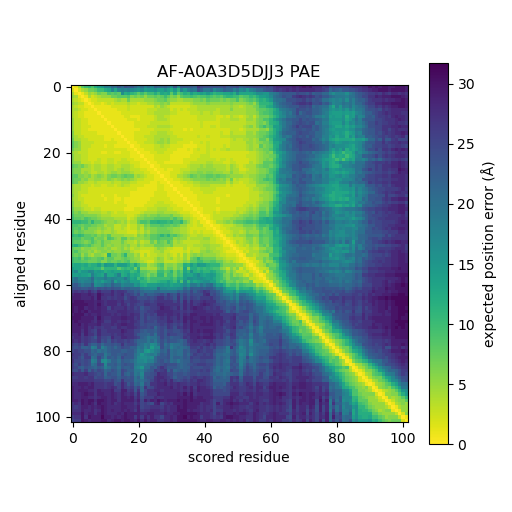M 632 C CA . GLY A 1 93 ? -29.418 -21.438 1.552 1.00 44.75 93 GLY A CA 1
ATOM 633 C C . GLY A 1 93 ? -30.659 -21.851 0.776 1.00 44.75 93 GLY A C 1
ATOM 634 O O . GLY A 1 93 ? -31.714 -21.241 0.921 1.00 44.75 93 GLY A O 1
ATOM 635 N N . SER A 1 94 ? -30.526 -22.870 -0.071 1.00 54.34 94 SER A N 1
ATOM 636 C CA . SER A 1 94 ? -31.682 -23.573 -0.619 1.00 54.34 94 SER A CA 1
ATOM 637 C C . SER A 1 94 ? -32.323 -24.345 0.527 1.00 54.34 94 SER A C 1
ATOM 639 O O . SER A 1 94 ? -31.902 -25.444 0.884 1.00 54.34 94 SER A O 1
ATOM 641 N N . GLY A 1 95 ? -33.288 -23.689 1.165 1.00 48.53 95 GLY A N 1
ATOM 642 C CA . GLY A 1 95 ? -34.165 -24.275 2.156 1.00 48.53 95 GLY A CA 1
ATOM 643 C C . GLY A 1 95 ? -35.013 -25.377 1.532 1.00 48.53 95 GLY A C 1
ATOM 644 O O . GLY A 1 95 ? -35.677 -25.185 0.520 1.00 48.53 95 GLY A O 1
ATOM 645 N N . MET A 1 96 ? -34.953 -26.531 2.184 1.00 61.31 96 MET A N 1
ATOM 646 C CA . MET A 1 96 ? -35.973 -27.566 2.292 1.00 61.31 96 MET A CA 1
ATOM 647 C C . MET A 1 96 ? -37.382 -27.112 1.845 1.00 61.31 96 MET A C 1
ATOM 649 O O . MET A 1 96 ? -38.037 -26.327 2.533 1.00 61.31 96 MET A O 1
ATOM 653 N N . GLN A 1 97 ? -37.893 -27.668 0.747 1.00 64.00 97 GLN A N 1
ATOM 654 C CA . GLN A 1 97 ? -39.336 -27.766 0.524 1.00 64.00 97 GLN A CA 1
ATOM 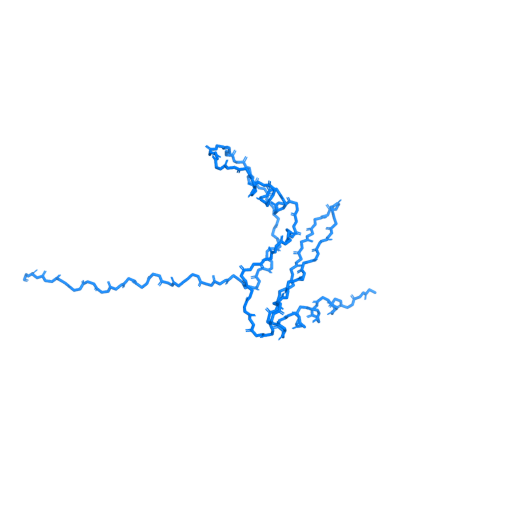655 C C . GLN A 1 97 ? -39.719 -29.240 0.666 1.00 64.00 97 GLN A C 1
ATOM 657 O O . GLN A 1 97 ? -39.549 -30.043 -0.246 1.00 64.00 97 GLN A O 1
ATOM 662 N N . GLY A 1 98 ? -40.192 -29.593 1.861 1.00 56.88 98 GLY A N 1
ATOM 663 C CA . GLY A 1 98 ? -41.068 -30.742 2.023 1.00 56.88 98 GLY A CA 1
ATOM 664 C C . GLY A 1 98 ? -42.451 -30.394 1.471 1.00 56.88 98 GLY A C 1
ATOM 665 O O . GLY A 1 98 ? -43.003 -29.350 1.807 1.00 56.88 98 GLY A O 1
ATOM 666 N N . GLY A 1 99 ? -42.985 -31.273 0.632 1.00 59.50 99 GLY A N 1
ATOM 667 C CA . GLY A 1 99 ? -44.364 -31.292 0.142 1.00 59.50 99 GLY A CA 1
ATOM 668 C C . GLY A 1 99 ? -44.544 -32.622 -0.590 1.00 59.50 99 GLY A C 1
ATOM 669 O O . GLY A 1 99 ? -43.814 -32.874 -1.539 1.00 59.50 99 GLY A O 1
ATOM 670 N N . HIS A 1 100 ? -45.159 -33.616 0.048 1.00 59.22 100 HIS A N 1
ATOM 671 C CA . HIS A 1 100 ? -46.601 -33.909 0.054 1.00 59.22 100 HIS A CA 1
ATOM 672 C C . HIS A 1 100 ? -46.998 -34.753 -1.174 1.00 59.22 100 HIS A C 1
ATOM 674 O O . HIS A 1 100 ? -46.584 -34.459 -2.290 1.00 59.22 100 HIS A O 1
ATOM 680 N N . ASP A 1 101 ? -47.798 -35.785 -0.886 1.00 51.78 101 ASP A N 1
ATOM 681 C CA . ASP A 1 101 ? -48.652 -36.585 -1.778 1.00 51.78 101 ASP A CA 1
ATOM 682 C C . ASP A 1 101 ? -48.100 -37.851 -2.452 1.00 51.78 101 ASP A C 1
ATOM 684 O O . ASP A 1 101 ? -47.288 -37.794 -3.375 1.00 51.78 101 ASP A O 1
ATOM 688 N N . GLY A 1 102 ? -48.666 -39.000 -2.042 1.00 50.78 102 GLY A N 1
ATOM 689 C CA . GLY A 1 102 ? -48.679 -40.261 -2.794 1.00 50.78 102 GLY A CA 1
ATOM 690 C C . GLY A 1 102 ? -48.536 -41.513 -1.950 1.00 50.78 102 GLY A C 1
ATOM 691 O O . GLY A 1 102 ? -47.504 -42.190 -2.139 1.00 50.78 102 GLY A O 1
#

Solvent-accessible surface area (backbone atoms only — not comparable to full-atom values): 7202 Å² total; per-residue (Å²): 130,85,89,66,51,70,61,58,52,52,40,49,55,26,47,77,56,47,23,46,63,49,71,40,70,45,92,96,78,49,74,38,76,45,78,43,67,41,96,48,90,88,40,79,67,93,74,70,95,66,65,59,45,76,74,40,44,58,59,57,68,51,70,84,60,81,93,79,94,84,82,85,86,82,90,81,88,81,94,68,83,80,75,86,78,74,84,78,74,80,76,84,75,81,71,85,81,87,78,87,91,134